Protein AF-A0A818EIC2-F1 (afdb_monomer)

Radius of gyration: 17.99 Å; Cα contacts (8 Å, |Δi|>4): 39; chains: 1; bounding box: 30×50×43 Å

Sequence (92 aa):
DEFKSERPLRDVVYYRPISILNEKESYYIGSINEQESLTTWSRDKCIPLVREITFSNAEELTDEGLPFLILFHKADDHESVVLFEREVAKQL

Mean predicted aligned error: 8.18 Å

Nearest PDB structures (foldseek):
  5xwm-assembly2_D  TM=6.943E-01  e=2.501E-04  Homo sapiens

Solvent-accessible surface area (backbone atoms only — not comparable to full-atom values): 6361 Å² total; per-residue (Å²): 135,83,84,73,74,74,75,65,99,57,92,74,54,73,49,75,61,64,85,88,69,78,60,73,71,46,65,62,86,71,60,83,87,39,61,65,65,49,48,52,55,51,44,67,74,70,55,62,96,71,75,89,83,44,90,88,48,43,63,66,56,54,70,69,71,64,90,83,88,82,86,89,74,58,97,84,50,59,66,63,52,57,50,49,49,54,56,56,63,73,77,112

pLDDT: mean 85.84, std 13.69, range [37.53, 97.19]

Secondary structure (DSSP, 8-state):
-----PPPSS---EE---GGG-PPPEE--S-TT-HHHHHHHHHHHHS-SS----TTTHHHHHHT-PPP------TT-HHHHHHHHHHHHTT-

Structure (mmCIF, N/CA/C/O backbone):
data_AF-A0A818EIC2-F1
#
_entry.id   AF-A0A818EIC2-F1
#
loop_
_atom_site.group_PDB
_atom_site.id
_atom_site.type_symbol
_atom_site.label_atom_id
_atom_site.label_alt_id
_atom_site.label_comp_id
_atom_site.label_asym_id
_atom_site.label_entity_id
_atom_site.label_seq_id
_atom_site.pdbx_PDB_ins_code
_atom_site.Cartn_x
_atom_site.Cartn_y
_atom_site.Cartn_z
_atom_site.occupancy
_atom_site.B_iso_or_equiv
_atom_site.auth_seq_id
_atom_site.auth_comp_id
_atom_site.auth_asym_id
_atom_site.auth_atom_id
_atom_site.pdbx_PDB_model_num
ATOM 1 N N . ASP A 1 1 ? -1.632 -38.123 -23.548 1.00 37.53 1 ASP A N 1
ATOM 2 C CA . ASP A 1 1 ? -1.890 -36.784 -24.100 1.00 37.53 1 ASP A CA 1
ATOM 3 C C . ASP A 1 1 ? -1.085 -35.732 -23.364 1.00 37.53 1 ASP A C 1
ATOM 5 O O . ASP A 1 1 ? -1.423 -35.332 -22.258 1.00 37.53 1 ASP A O 1
ATOM 9 N N . GLU A 1 2 ? 0.058 -35.380 -23.955 1.00 42.41 2 GLU A N 1
ATOM 10 C CA . GLU A 1 2 ? 0.944 -34.311 -23.495 1.00 42.41 2 GLU A CA 1
ATOM 11 C C . GLU A 1 2 ? 0.275 -32.952 -23.755 1.00 42.41 2 GLU A C 1
ATOM 13 O O . GLU A 1 2 ? 0.204 -32.506 -24.898 1.00 42.41 2 GLU A O 1
ATOM 18 N N . PHE A 1 3 ? -0.141 -32.245 -22.703 1.00 47.56 3 PHE A N 1
ATOM 19 C CA . PHE A 1 3 ? -0.265 -30.787 -22.762 1.00 47.56 3 PHE A CA 1
ATOM 20 C C . PHE A 1 3 ? 1.148 -30.194 -22.850 1.00 47.56 3 PHE A C 1
ATOM 22 O O . PHE A 1 3 ? 1.722 -29.726 -21.865 1.00 47.56 3 PHE A O 1
ATOM 29 N N . LYS A 1 4 ? 1.750 -30.234 -24.042 1.00 48.41 4 LYS A N 1
ATOM 30 C CA . LYS A 1 4 ? 2.870 -29.349 -24.358 1.00 48.41 4 LYS A CA 1
ATOM 31 C C . LYS A 1 4 ? 2.296 -27.947 -24.471 1.00 48.41 4 LYS A C 1
ATOM 33 O O . LYS A 1 4 ? 1.811 -27.544 -25.518 1.00 48.41 4 LYS A O 1
ATOM 38 N N . SER A 1 5 ? 2.330 -27.235 -23.347 1.00 55.84 5 SER A N 1
ATOM 39 C CA . SER A 1 5 ? 2.279 -25.779 -23.307 1.00 55.84 5 SER A CA 1
ATOM 40 C C . SER A 1 5 ? 3.348 -25.268 -24.269 1.00 55.84 5 SER A C 1
ATOM 42 O O . SER A 1 5 ? 4.532 -25.259 -23.924 1.00 55.84 5 SER A O 1
ATOM 44 N N . GLU A 1 6 ? 2.951 -24.910 -25.489 1.00 53.59 6 GLU A N 1
ATOM 45 C CA . GLU A 1 6 ? 3.814 -24.213 -26.433 1.00 53.59 6 GLU A CA 1
ATOM 46 C C . GLU A 1 6 ? 4.399 -23.010 -25.695 1.00 53.59 6 GLU A C 1
ATOM 48 O O . GLU A 1 6 ? 3.665 -22.157 -25.191 1.00 53.59 6 GLU A O 1
ATOM 53 N N . ARG A 1 7 ? 5.727 -22.981 -25.525 1.00 53.72 7 ARG A N 1
ATOM 54 C CA . ARG A 1 7 ? 6.371 -21.797 -24.964 1.00 53.72 7 ARG A CA 1
ATOM 55 C C . ARG A 1 7 ? 6.036 -20.647 -25.911 1.00 53.72 7 ARG A C 1
ATOM 57 O O . ARG A 1 7 ? 6.308 -20.792 -27.106 1.00 53.72 7 ARG A O 1
ATOM 64 N N . PRO A 1 8 ? 5.447 -19.543 -25.430 1.00 57.22 8 PRO A N 1
ATOM 65 C CA . PRO A 1 8 ? 5.241 -18.390 -26.287 1.00 57.22 8 PRO A CA 1
ATOM 66 C C . PRO A 1 8 ? 6.584 -17.994 -26.917 1.00 57.22 8 PRO A C 1
ATOM 68 O O . PRO A 1 8 ? 7.627 -18.074 -26.274 1.00 57.22 8 PRO A O 1
ATOM 71 N N . LEU A 1 9 ? 6.559 -17.581 -28.189 1.00 62.12 9 LEU A N 1
ATOM 72 C CA . LEU A 1 9 ? 7.736 -17.186 -28.989 1.00 62.12 9 LEU A CA 1
ATOM 73 C C . LEU A 1 9 ? 8.582 -16.058 -28.361 1.00 62.12 9 LEU A C 1
ATOM 75 O O . LEU A 1 9 ? 9.633 -15.704 -28.893 1.00 62.12 9 LEU A O 1
ATOM 79 N N . ARG A 1 10 ? 8.106 -15.465 -27.265 1.00 71.31 10 ARG A N 1
ATOM 80 C CA . ARG A 1 10 ? 8.757 -14.422 -26.480 1.00 71.31 10 ARG A CA 1
ATOM 81 C C . ARG A 1 10 ? 8.619 -14.763 -25.003 1.00 71.31 10 ARG A C 1
ATOM 83 O O . ARG A 1 10 ? 7.570 -15.250 -24.583 1.00 71.31 10 ARG A O 1
ATOM 90 N N . ASP A 1 11 ? 9.655 -14.458 -24.234 1.00 84.75 11 ASP A N 1
ATOM 91 C CA . ASP A 1 11 ? 9.583 -14.482 -22.779 1.00 84.75 11 ASP A CA 1
ATOM 92 C C . ASP A 1 11 ? 8.587 -13.411 -22.306 1.00 84.75 11 ASP A C 1
ATOM 94 O O . ASP A 1 11 ? 8.621 -12.268 -22.767 1.00 84.75 11 ASP A O 1
ATOM 98 N N . VAL A 1 12 ? 7.671 -13.795 -21.415 1.00 87.25 12 VAL A N 1
ATOM 99 C CA . VAL A 1 12 ? 6.598 -12.931 -20.900 1.00 87.25 12 VAL A CA 1
ATOM 100 C C . VAL A 1 12 ? 6.580 -13.009 -19.380 1.00 87.25 12 VAL A C 1
ATOM 102 O O . VAL A 1 12 ? 6.638 -14.097 -18.806 1.00 87.25 12 VAL A O 1
ATOM 105 N N . VAL A 1 13 ? 6.458 -11.850 -18.732 1.00 92.00 13 VAL A N 1
ATOM 106 C CA . VAL A 1 13 ? 6.300 -11.734 -17.279 1.00 92.00 13 VAL A CA 1
ATOM 107 C C . VAL A 1 13 ? 4.823 -11.532 -16.958 1.00 92.00 13 VAL A C 1
ATOM 109 O O . VAL A 1 13 ? 4.183 -10.637 -17.509 1.00 92.00 13 VAL A O 1
ATOM 112 N N . TYR A 1 14 ? 4.291 -12.359 -16.059 1.00 92.00 14 TYR A N 1
ATOM 113 C CA . TYR A 1 14 ? 2.910 -12.280 -15.586 1.00 92.00 14 TYR A CA 1
ATOM 114 C C . TYR A 1 14 ? 2.873 -11.738 -14.161 1.00 92.00 14 TYR A C 1
ATOM 116 O O . TYR A 1 14 ? 3.634 -12.184 -13.304 1.00 92.00 14 TYR A O 1
ATOM 124 N N . TYR A 1 15 ? 1.941 -10.829 -13.907 1.00 91.62 15 TYR A N 1
ATOM 125 C CA . TYR A 1 15 ? 1.555 -10.407 -12.573 1.00 91.62 15 TYR A CA 1
ATOM 126 C C . TYR A 1 15 ? 0.273 -11.136 -12.171 1.00 91.62 15 TYR A C 1
ATOM 128 O O . TYR A 1 15 ? -0.759 -11.021 -12.840 1.00 91.62 15 TYR A O 1
ATOM 136 N N . ARG A 1 16 ? 0.358 -11.889 -11.072 1.00 89.94 16 ARG A N 1
ATOM 137 C CA . ARG A 1 16 ? -0.784 -12.548 -10.439 1.00 89.94 16 ARG A CA 1
ATOM 138 C C . ARG A 1 16 ? -1.023 -11.906 -9.075 1.00 89.94 16 ARG A C 1
ATOM 140 O O . ARG A 1 16 ? -0.226 -12.156 -8.169 1.00 89.94 16 ARG A O 1
ATOM 147 N N . PRO A 1 17 ? -2.068 -11.080 -8.932 1.00 83.56 17 PRO A N 1
ATOM 148 C CA . PRO A 1 17 ? -2.382 -10.469 -7.653 1.00 83.56 17 PRO A CA 1
ATOM 149 C C . PRO A 1 17 ? -2.815 -11.532 -6.645 1.00 83.56 17 PRO A C 1
ATOM 151 O O . PRO A 1 17 ? -3.315 -12.603 -7.000 1.00 83.56 17 PRO A O 1
ATOM 154 N N . ILE A 1 18 ? -2.649 -11.218 -5.363 1.00 78.69 18 ILE A N 1
ATOM 155 C CA . ILE A 1 18 ? -3.223 -12.026 -4.289 1.00 78.69 18 ILE A CA 1
ATOM 156 C C . ILE A 1 18 ? -4.748 -11.932 -4.422 1.00 78.69 18 ILE A C 1
ATOM 158 O O . ILE A 1 18 ? -5.284 -10.833 -4.557 1.00 78.69 18 ILE A O 1
ATOM 162 N N . SER A 1 19 ? -5.454 -13.066 -4.367 1.00 63.50 19 SER A N 1
ATOM 163 C CA . SER A 1 19 ? -6.892 -13.168 -4.678 1.00 63.50 19 SER A CA 1
ATOM 164 C C . SER A 1 19 ? -7.804 -12.208 -3.900 1.00 63.50 19 SER A C 1
ATOM 166 O O . SER A 1 19 ? -8.932 -11.970 -4.314 1.00 63.50 19 SER A O 1
ATOM 168 N N . ILE A 1 20 ? -7.330 -11.659 -2.779 1.00 60.47 20 ILE A N 1
ATOM 169 C CA . ILE A 1 20 ? -8.050 -10.690 -1.944 1.00 60.47 20 ILE A CA 1
ATOM 170 C C . ILE A 1 20 ? -8.124 -9.277 -2.548 1.00 60.47 20 ILE A C 1
ATOM 172 O O . ILE A 1 20 ? -9.003 -8.516 -2.162 1.00 60.47 20 ILE A O 1
ATOM 176 N N . LEU A 1 21 ? -7.242 -8.919 -3.488 1.00 62.00 21 LEU A N 1
ATOM 177 C CA . LEU A 1 21 ? -7.135 -7.552 -4.019 1.00 62.00 21 LEU A CA 1
ATOM 178 C C . LEU A 1 21 ? -8.107 -7.254 -5.175 1.00 62.00 21 LEU A C 1
ATOM 180 O O . LEU A 1 21 ? -8.137 -6.131 -5.664 1.00 62.00 21 LEU A O 1
ATOM 184 N N . ASN A 1 22 ? -8.892 -8.237 -5.641 1.00 67.38 22 ASN A N 1
ATOM 185 C CA . ASN A 1 22 ? -9.796 -8.124 -6.804 1.00 67.38 22 ASN A CA 1
ATOM 186 C C . ASN A 1 22 ? -9.155 -7.544 -8.089 1.00 67.38 22 ASN A C 1
ATOM 188 O O . ASN A 1 22 ? -9.862 -7.211 -9.045 1.00 67.38 22 ASN A O 1
ATOM 192 N N . GLU A 1 23 ? -7.826 -7.450 -8.156 1.00 78.50 23 GLU A N 1
ATOM 193 C CA . GLU A 1 23 ? -7.110 -7.046 -9.357 1.00 78.50 23 GLU A CA 1
ATOM 194 C C . GLU A 1 23 ? -7.090 -8.211 -10.358 1.00 78.50 23 GLU A C 1
ATOM 196 O O . GLU A 1 23 ? -7.080 -9.390 -9.993 1.00 78.50 23 GLU A O 1
ATOM 201 N N . LYS A 1 24 ? -7.123 -7.891 -11.652 1.00 82.69 24 LYS A N 1
ATOM 202 C CA . LYS A 1 24 ? -7.038 -8.902 -12.709 1.00 82.69 24 LYS A CA 1
ATOM 203 C C . LYS A 1 24 ? -5.585 -9.282 -12.958 1.00 82.69 24 LYS A C 1
ATOM 205 O O . LYS A 1 24 ? -4.702 -8.426 -12.938 1.00 82.69 24 LYS A O 1
ATOM 210 N N . GLU A 1 25 ? -5.360 -10.555 -13.280 1.00 88.19 25 GLU A N 1
ATOM 211 C CA . GLU A 1 25 ? -4.079 -10.982 -13.839 1.00 88.19 25 GLU A CA 1
ATOM 212 C C . GLU A 1 25 ? -3.716 -10.097 -15.036 1.00 88.19 25 GLU A C 1
ATOM 214 O O . GLU A 1 25 ? -4.556 -9.762 -15.878 1.00 88.19 25 GLU A O 1
ATOM 219 N N . SER A 1 26 ? -2.451 -9.702 -15.101 1.00 89.81 26 SER A N 1
ATOM 220 C CA . SER A 1 26 ? -1.924 -8.890 -16.193 1.00 89.81 26 SER A CA 1
ATOM 221 C C . SER A 1 26 ? -0.539 -9.382 -16.585 1.00 89.81 26 SER A C 1
ATOM 223 O O . SER A 1 26 ? 0.078 -10.182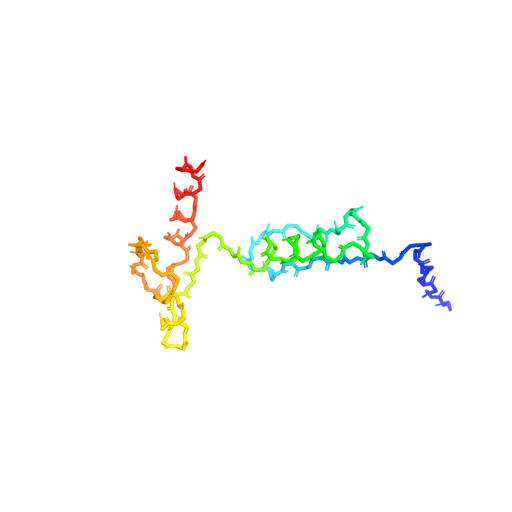 -15.883 1.00 89.81 26 SER A O 1
ATOM 225 N N . TYR A 1 27 ? -0.051 -8.944 -17.739 1.00 91.88 27 TYR A N 1
ATOM 226 C CA . TYR A 1 27 ? 1.276 -9.300 -18.221 1.00 91.88 27 TYR A CA 1
ATOM 227 C C . TYR A 1 27 ? 2.007 -8.061 -18.719 1.00 91.88 27 TYR A C 1
ATOM 229 O O . TYR A 1 27 ? 1.392 -7.087 -19.161 1.00 91.88 27 TYR A O 1
ATOM 237 N N . TYR A 1 28 ? 3.330 -8.101 -18.629 1.00 93.12 28 TYR A N 1
ATOM 238 C CA . TYR A 1 28 ? 4.184 -7.029 -19.108 1.00 93.12 28 TYR A CA 1
ATOM 239 C C . TYR A 1 28 ? 4.225 -7.031 -20.642 1.00 93.12 28 TYR A C 1
ATOM 241 O O . TYR A 1 28 ? 4.514 -8.051 -21.266 1.00 93.12 28 TYR A O 1
ATOM 249 N N . ILE A 1 29 ? 3.907 -5.883 -21.247 1.00 90.81 29 ILE A N 1
ATOM 250 C CA . ILE A 1 29 ? 3.823 -5.711 -22.711 1.00 90.81 29 ILE A CA 1
ATOM 251 C C . ILE A 1 29 ? 5.167 -5.229 -23.298 1.00 90.81 29 ILE A C 1
ATOM 253 O O . ILE A 1 29 ? 5.401 -5.361 -24.500 1.00 90.81 29 ILE A O 1
ATOM 257 N N . GLY A 1 30 ? 6.055 -4.677 -22.464 1.00 88.62 30 GLY A N 1
ATOM 258 C CA . GLY A 1 30 ? 7.343 -4.131 -22.890 1.00 88.62 30 GLY A CA 1
ATOM 259 C C . GLY A 1 30 ? 8.430 -5.185 -23.133 1.00 88.62 30 GLY A C 1
ATOM 260 O O . GLY A 1 30 ? 8.222 -6.392 -23.004 1.00 88.62 30 GLY A O 1
ATOM 261 N N . SER A 1 31 ? 9.626 -4.713 -23.489 1.00 89.94 31 SER A N 1
ATOM 262 C CA . SER A 1 31 ? 10.802 -5.572 -23.667 1.00 89.94 31 SER A CA 1
ATOM 263 C C . SER A 1 31 ? 11.360 -6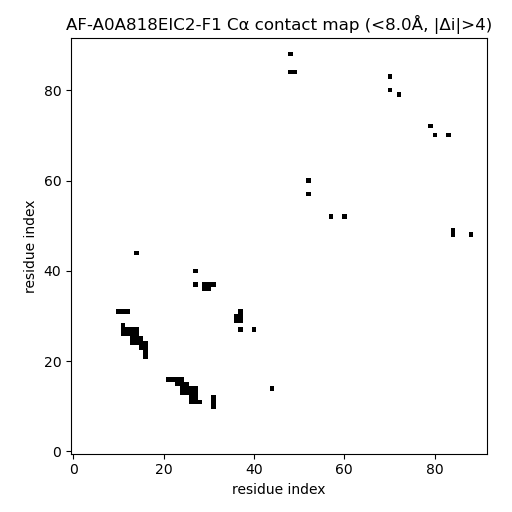.007 -22.313 1.00 89.94 31 SER A C 1
ATOM 265 O O . SER A 1 31 ? 11.695 -5.163 -21.486 1.00 89.94 31 SER A O 1
ATOM 267 N N . ILE A 1 32 ? 11.520 -7.314 -22.088 1.00 88.62 32 ILE A N 1
ATOM 268 C CA . ILE A 1 32 ? 12.133 -7.839 -20.853 1.00 88.62 32 ILE A CA 1
ATOM 269 C C . ILE A 1 32 ? 13.631 -7.518 -20.732 1.00 88.62 32 ILE A C 1
ATOM 271 O O . ILE A 1 32 ? 14.194 -7.593 -19.646 1.00 88.62 32 ILE A O 1
ATOM 275 N N . ASN A 1 33 ? 14.272 -7.146 -21.843 1.00 90.94 33 ASN A N 1
ATOM 276 C CA . ASN A 1 33 ? 15.679 -6.748 -21.868 1.00 90.94 33 ASN A CA 1
ATOM 277 C C . ASN A 1 33 ? 15.867 -5.272 -21.477 1.00 90.94 33 ASN A C 1
ATOM 279 O O . ASN A 1 33 ? 16.995 -4.818 -21.307 1.00 90.94 33 ASN A O 1
ATOM 283 N N . GLU A 1 34 ? 14.774 -4.516 -21.356 1.00 93.25 34 GLU A N 1
ATOM 284 C CA . GLU A 1 34 ? 14.783 -3.127 -20.911 1.00 93.25 34 GLU A CA 1
ATOM 285 C C . GLU A 1 34 ? 14.543 -3.078 -19.400 1.00 93.25 34 GLU A C 1
ATOM 287 O O . GLU A 1 34 ? 13.410 -3.085 -18.913 1.00 93.25 34 GLU A O 1
ATOM 292 N N . GLN A 1 35 ? 15.645 -3.082 -18.648 1.00 93.44 35 GLN A N 1
ATOM 293 C CA . GLN A 1 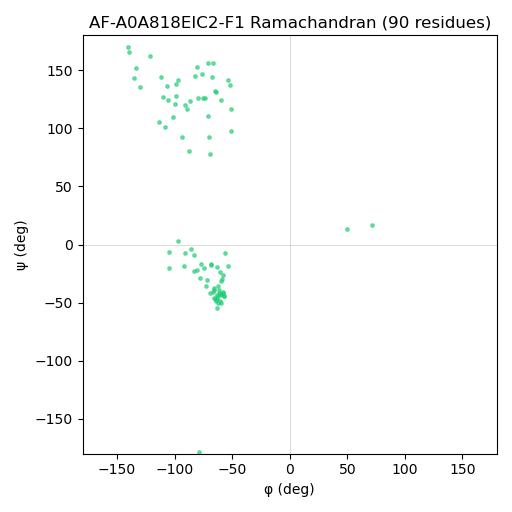35 ? 15.627 -3.215 -17.191 1.00 93.44 35 GLN A CA 1
ATOM 294 C C . GLN A 1 35 ? 14.807 -2.118 -16.500 1.00 93.44 35 GLN A C 1
ATOM 296 O O . GLN A 1 35 ? 14.098 -2.409 -15.538 1.00 93.44 35 GLN A O 1
ATOM 301 N N . GLU A 1 36 ? 14.904 -0.873 -16.966 1.00 95.31 36 GLU A N 1
ATOM 302 C CA . GLU A 1 36 ? 14.208 0.264 -16.360 1.00 95.31 36 GLU A CA 1
ATOM 303 C C . GLU A 1 36 ? 12.690 0.091 -16.448 1.00 95.31 36 GLU A C 1
ATOM 305 O O . GLU A 1 36 ? 12.011 0.055 -15.424 1.00 95.31 36 GLU A O 1
ATOM 310 N N . SER A 1 37 ? 12.164 -0.123 -17.654 1.00 93.81 37 SER A N 1
ATOM 311 C CA . SER A 1 37 ? 10.730 -0.304 -17.887 1.00 93.81 37 SER A CA 1
ATOM 312 C C . SER A 1 37 ? 10.166 -1.524 -17.158 1.00 93.81 37 SER A C 1
ATOM 314 O O . SER A 1 37 ? 9.079 -1.446 -16.583 1.00 93.81 37 SER A O 1
ATOM 316 N N . LEU A 1 38 ? 10.918 -2.629 -17.111 1.00 93.62 38 LEU A N 1
ATOM 317 C CA . LEU A 1 38 ? 10.510 -3.816 -16.360 1.00 93.62 38 LEU A CA 1
ATOM 318 C C . LEU A 1 38 ? 10.493 -3.553 -14.846 1.00 93.62 38 LEU A C 1
ATOM 320 O O . LEU A 1 38 ? 9.574 -3.997 -14.155 1.00 93.62 38 LEU A O 1
ATOM 324 N N . THR A 1 39 ? 11.482 -2.823 -14.328 1.00 93.94 39 THR A N 1
ATOM 325 C CA . THR A 1 39 ? 11.567 -2.478 -12.900 1.00 93.94 39 THR A CA 1
ATOM 326 C C . THR A 1 39 ? 10.426 -1.557 -12.492 1.00 93.94 39 THR A C 1
ATOM 328 O O . THR A 1 39 ? 9.781 -1.817 -11.478 1.00 93.94 39 THR A O 1
ATOM 331 N N . THR A 1 40 ? 10.141 -0.524 -13.285 1.00 94.00 40 THR A N 1
ATOM 332 C CA . THR A 1 40 ? 9.029 0.405 -13.045 1.00 94.00 40 THR A CA 1
ATOM 333 C C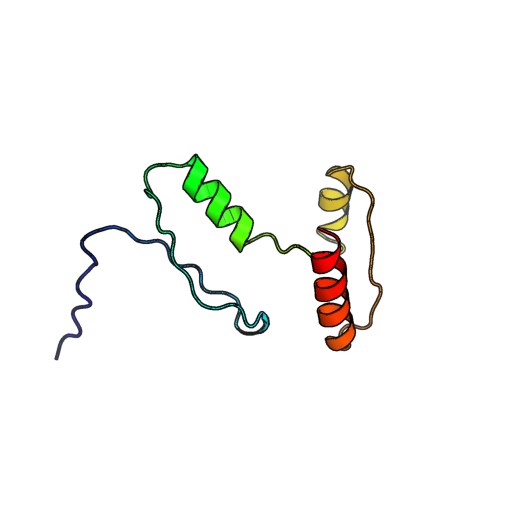 . THR A 1 40 ? 7.698 -0.334 -13.043 1.00 94.00 40 THR A C 1
ATOM 335 O O . THR A 1 40 ? 6.978 -0.272 -12.053 1.00 94.00 40 THR A O 1
ATOM 338 N N . TRP A 1 41 ? 7.425 -1.146 -14.070 1.00 93.25 41 TRP A N 1
ATOM 339 C CA . TRP A 1 41 ? 6.198 -1.945 -14.116 1.00 93.25 41 TRP A CA 1
ATOM 340 C C . TRP A 1 41 ? 6.074 -2.887 -12.912 1.00 93.25 41 TRP A C 1
ATOM 342 O O . TRP A 1 41 ? 5.006 -3.007 -12.318 1.00 93.25 41 TRP A O 1
ATOM 352 N N . SER A 1 42 ? 7.173 -3.530 -12.511 1.00 92.38 42 SER A N 1
ATOM 353 C CA . SER A 1 42 ? 7.176 -4.421 -11.346 1.00 92.38 42 SER A CA 1
ATOM 354 C C . SER A 1 42 ? 6.914 -3.662 -10.043 1.00 92.38 42 SER A C 1
ATOM 356 O O . SER A 1 42 ? 6.194 -4.161 -9.183 1.00 92.38 42 SER A O 1
ATOM 358 N N . ARG A 1 43 ? 7.469 -2.453 -9.887 1.00 91.38 43 ARG A N 1
ATOM 359 C CA . ARG A 1 43 ? 7.221 -1.592 -8.721 1.00 91.38 43 ARG A CA 1
ATOM 360 C C . ARG A 1 43 ? 5.764 -1.155 -8.651 1.00 91.38 43 ARG A C 1
ATOM 362 O O . ARG A 1 43 ? 5.160 -1.333 -7.599 1.00 91.38 43 ARG A O 1
ATOM 369 N N . ASP A 1 44 ? 5.194 -0.695 -9.761 1.00 88.75 44 ASP A N 1
ATOM 370 C CA . ASP A 1 44 ? 3.792 -0.259 -9.835 1.00 88.75 44 ASP A CA 1
ATOM 371 C C . ASP A 1 44 ? 2.818 -1.384 -9.460 1.00 88.75 44 ASP A C 1
ATOM 373 O O . ASP A 1 44 ? 1.751 -1.139 -8.903 1.00 88.75 44 ASP A O 1
ATOM 377 N N . LYS A 1 45 ? 3.186 -2.638 -9.750 1.00 89.19 45 LYS A N 1
ATOM 378 C CA . LYS A 1 45 ? 2.391 -3.823 -9.403 1.00 89.19 45 LYS A CA 1
ATOM 379 C C . LYS A 1 45 ? 2.576 -4.327 -7.972 1.00 89.19 45 LYS A C 1
ATOM 381 O O . LYS A 1 45 ? 1.703 -5.030 -7.463 1.00 89.19 45 LYS A O 1
ATOM 386 N N . CYS A 1 46 ? 3.694 -4.008 -7.330 1.00 87.75 46 CYS A N 1
ATOM 387 C CA . CYS A 1 46 ? 4.034 -4.527 -6.003 1.00 87.75 46 CYS A CA 1
ATOM 388 C C . CYS A 1 46 ? 3.851 -3.504 -4.876 1.00 87.75 46 CYS A C 1
ATOM 390 O O . CYS A 1 46 ? 3.766 -3.907 -3.717 1.00 87.75 46 CYS A O 1
ATOM 392 N N . ILE A 1 47 ? 3.813 -2.207 -5.186 1.00 85.94 47 ILE A N 1
ATOM 393 C CA . ILE A 1 47 ? 3.691 -1.133 -4.199 1.00 85.94 47 ILE A CA 1
ATOM 394 C C . ILE A 1 47 ? 2.280 -0.542 -4.310 1.00 85.94 47 ILE A C 1
ATOM 396 O O . ILE A 1 47 ? 2.022 0.235 -5.229 1.00 85.94 47 ILE A O 1
ATOM 400 N N . PRO A 1 48 ? 1.351 -0.902 -3.407 1.00 85.12 48 PRO A N 1
ATOM 401 C CA . PRO A 1 48 ? 0.000 -0.362 -3.447 1.00 85.12 48 PRO A CA 1
ATOM 402 C C . PRO A 1 48 ? -0.014 1.115 -3.039 1.00 85.12 48 PRO A C 1
ATOM 404 O O . PRO A 1 48 ? 0.852 1.588 -2.299 1.00 85.12 48 PRO A O 1
ATOM 407 N N . LEU A 1 49 ? -1.045 1.831 -3.492 1.00 84.75 49 LEU A N 1
ATOM 408 C CA . LEU A 1 49 ? -1.270 3.236 -3.146 1.00 84.75 49 LEU A CA 1
ATOM 409 C C . LEU A 1 49 ? -1.445 3.426 -1.632 1.00 84.75 49 LEU A C 1
ATOM 411 O O . LEU A 1 49 ? -0.883 4.348 -1.042 1.00 84.75 49 LEU A O 1
ATOM 415 N N . VAL A 1 50 ? -2.214 2.535 -1.007 1.00 90.50 50 VAL A N 1
ATOM 416 C CA . VAL A 1 50 ? -2.379 2.462 0.444 1.00 90.50 50 VAL A CA 1
ATOM 417 C C . VAL A 1 50 ? -1.593 1.262 0.958 1.00 90.50 50 VAL A C 1
ATOM 419 O O . VAL A 1 50 ? -1.791 0.137 0.506 1.00 90.50 50 VAL A O 1
ATOM 422 N N . ARG A 1 51 ? -0.685 1.511 1.904 1.00 91.50 51 ARG A N 1
AT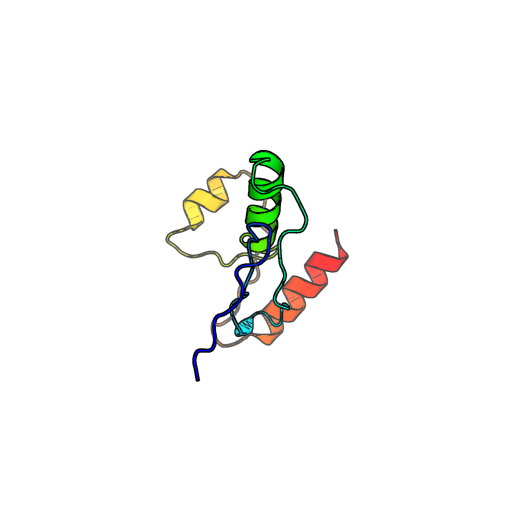OM 423 C CA . ARG A 1 51 ? 0.209 0.506 2.495 1.00 91.50 51 ARG A CA 1
ATOM 424 C C . ARG A 1 51 ? -0.156 0.267 3.959 1.00 91.50 51 ARG A C 1
ATOM 426 O O . ARG A 1 51 ? -0.503 1.207 4.670 1.00 91.50 51 ARG A O 1
ATOM 433 N N . GLU A 1 52 ? -0.038 -0.978 4.415 1.00 92.56 52 GLU A N 1
ATOM 434 C CA . GLU A 1 52 ? -0.172 -1.317 5.834 1.00 92.56 52 GLU A CA 1
ATOM 435 C C . GLU A 1 52 ? 1.127 -0.986 6.584 1.00 92.56 52 GLU A C 1
ATOM 437 O O . GLU A 1 52 ? 2.214 -1.452 6.223 1.00 92.56 52 GLU A O 1
ATOM 442 N N . ILE A 1 53 ? 1.010 -0.194 7.651 1.00 94.00 53 ILE A N 1
ATOM 443 C CA . ILE A 1 53 ? 2.121 0.084 8.563 1.00 94.00 53 ILE A CA 1
ATOM 444 C C . ILE A 1 53 ? 2.160 -1.011 9.627 1.00 94.00 53 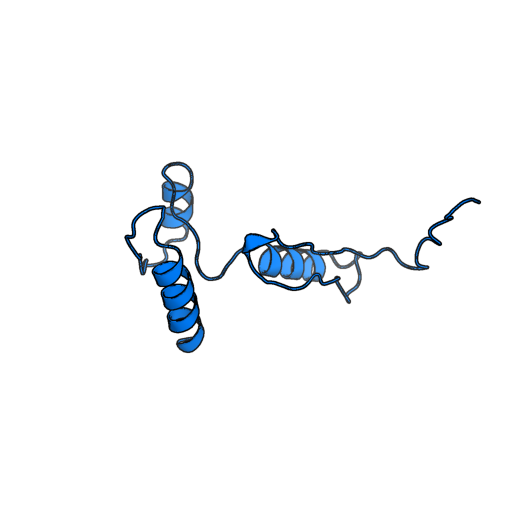ILE A C 1
ATOM 446 O O . ILE A 1 53 ? 1.203 -1.221 10.369 1.00 94.00 53 ILE A O 1
ATOM 450 N N . THR A 1 54 ? 3.303 -1.675 9.731 1.00 94.38 54 THR A N 1
ATOM 451 C CA . THR A 1 54 ? 3.607 -2.708 10.722 1.00 94.38 54 THR A CA 1
ATOM 452 C C . THR A 1 54 ? 4.830 -2.289 11.533 1.00 94.38 54 THR A C 1
ATOM 454 O O . THR A 1 54 ? 5.616 -1.445 11.109 1.00 94.38 54 THR A O 1
ATOM 457 N N . PHE A 1 55 ? 5.055 -2.905 12.695 1.00 94.69 55 PHE A N 1
ATOM 458 C CA . PHE A 1 55 ? 6.241 -2.593 13.505 1.00 94.69 55 PHE A CA 1
ATOM 459 C C . PHE A 1 55 ? 7.564 -2.836 12.767 1.00 94.69 55 PHE A C 1
ATOM 461 O O . PHE A 1 55 ? 8.542 -2.156 13.050 1.00 94.69 55 PHE A O 1
ATOM 468 N N . SER A 1 56 ? 7.600 -3.785 11.828 1.00 94.62 56 SER A N 1
ATOM 469 C CA . SER A 1 56 ? 8.807 -4.105 11.062 1.00 94.62 56 SER A CA 1
ATOM 470 C C . SER A 1 56 ? 9.117 -3.114 9.943 1.00 94.62 56 SER A C 1
ATOM 472 O O . SER A 1 56 ? 10.284 -2.974 9.606 1.00 94.62 56 SER A O 1
ATOM 474 N N . ASN A 1 57 ? 8.107 -2.460 9.356 1.00 91.62 57 ASN A N 1
ATOM 475 C CA . ASN A 1 57 ? 8.303 -1.542 8.223 1.00 91.62 57 ASN A CA 1
ATOM 476 C C . ASN A 1 57 ? 8.190 -0.057 8.610 1.00 91.62 57 ASN A C 1
ATOM 478 O O . ASN A 1 57 ? 8.440 0.805 7.775 1.00 91.62 57 ASN A O 1
ATOM 482 N N . ALA A 1 58 ? 7.811 0.253 9.855 1.00 91.81 58 ALA A N 1
ATOM 483 C CA . ALA A 1 58 ? 7.552 1.624 10.285 1.00 91.81 58 ALA A CA 1
ATOM 484 C C . ALA A 1 58 ? 8.772 2.545 10.127 1.00 91.81 58 ALA A C 1
ATOM 486 O O . ALA A 1 58 ? 8.608 3.661 9.648 1.00 91.81 58 ALA A O 1
ATOM 487 N N . GLU A 1 59 ? 9.971 2.076 10.492 1.00 93.94 59 GLU A N 1
ATOM 488 C CA . GLU A 1 59 ? 11.218 2.845 10.347 1.00 93.94 59 GLU A CA 1
ATOM 489 C C . GLU A 1 59 ? 11.501 3.159 8.871 1.00 93.94 59 GLU A C 1
ATOM 491 O O . GLU A 1 59 ? 11.644 4.324 8.508 1.00 93.94 59 GLU A O 1
ATOM 496 N N . GLU A 1 60 ? 11.443 2.138 8.008 1.00 92.00 60 GLU A N 1
ATOM 497 C CA . GLU A 1 60 ? 11.635 2.280 6.559 1.00 92.00 60 GLU A CA 1
ATOM 498 C C . GLU A 1 60 ? 10.642 3.277 5.944 1.00 92.00 60 GLU A C 1
ATOM 500 O O . GLU A 1 60 ? 11.038 4.148 5.173 1.00 92.00 60 GLU A O 1
ATOM 505 N N . LEU A 1 61 ? 9.361 3.202 6.320 1.00 91.25 61 LEU A N 1
ATOM 506 C CA . LEU A 1 61 ? 8.347 4.135 5.827 1.00 91.25 61 LEU A CA 1
ATOM 507 C C . LEU A 1 61 ? 8.604 5.567 6.308 1.00 91.25 61 LEU A C 1
ATOM 509 O O . LEU A 1 61 ? 8.352 6.513 5.563 1.00 91.25 61 LEU A O 1
ATOM 513 N N . THR A 1 62 ? 9.078 5.756 7.543 1.00 90.56 62 THR A N 1
ATOM 514 C CA . THR A 1 62 ? 9.398 7.100 8.052 1.00 90.56 62 THR A CA 1
ATOM 515 C C . THR A 1 62 ? 10.656 7.687 7.419 1.00 90.56 62 THR A C 1
ATOM 517 O O . THR A 1 62 ? 10.716 8.902 7.220 1.00 90.56 62 THR A O 1
ATOM 520 N N . ASP A 1 63 ? 11.612 6.843 7.030 1.00 94.56 63 ASP A N 1
ATOM 521 C CA . ASP A 1 63 ? 12.834 7.254 6.333 1.00 94.56 63 ASP A CA 1
ATOM 522 C C . ASP A 1 63 ? 12.567 7.763 4.905 1.00 94.56 63 ASP A C 1
ATOM 524 O O . ASP A 1 63 ? 13.385 8.502 4.353 1.00 94.56 63 ASP A O 1
ATOM 528 N N . GLU A 1 64 ? 11.397 7.468 4.316 1.00 90.00 64 GLU A N 1
ATOM 529 C CA . GLU A 1 64 ? 10.955 8.085 3.052 1.00 90.00 64 GLU A CA 1
ATOM 530 C C . GLU A 1 64 ? 10.749 9.609 3.180 1.00 90.00 64 GLU A C 1
ATOM 532 O O . GLU A 1 64 ? 10.736 10.321 2.173 1.00 90.00 64 GLU A O 1
ATOM 537 N N . GLY A 1 65 ? 10.584 10.134 4.403 1.00 91.44 65 GLY A N 1
ATOM 538 C CA . GLY A 1 65 ? 10.466 11.571 4.668 1.00 91.44 65 GLY A CA 1
ATOM 539 C C . GLY A 1 65 ? 9.144 12.206 4.214 1.00 91.44 65 GLY A C 1
ATOM 540 O O . GLY A 1 65 ? 9.059 13.432 4.103 1.00 91.44 65 GLY A O 1
ATOM 541 N N . LEU A 1 66 ? 8.113 11.398 3.947 1.00 89.88 66 LEU A N 1
ATOM 542 C CA . LEU A 1 66 ? 6.787 11.856 3.526 1.00 89.88 66 LEU A CA 1
ATOM 543 C C . LEU A 1 66 ? 5.812 11.932 4.715 1.00 89.88 66 LEU A C 1
ATOM 545 O O . LEU A 1 66 ? 5.824 11.055 5.578 1.00 89.88 66 LEU A O 1
ATOM 549 N N . PRO A 1 67 ? 4.932 12.950 4.782 1.00 92.56 67 PRO A N 1
ATOM 550 C CA . PRO A 1 67 ? 3.893 13.003 5.804 1.00 92.56 67 PRO A CA 1
ATOM 551 C C . PRO A 1 67 ? 2.854 11.898 5.586 1.00 92.56 67 PRO A C 1
ATOM 553 O O . PRO A 1 67 ? 2.480 11.598 4.452 1.00 92.56 67 PRO A O 1
ATOM 556 N N . PHE A 1 68 ? 2.337 11.331 6.677 1.00 92.94 68 PHE A N 1
ATOM 557 C CA . PHE A 1 68 ? 1.346 10.260 6.604 1.00 92.94 68 PHE A CA 1
ATOM 558 C C . PHE A 1 68 ? -0.082 10.755 6.803 1.00 92.94 68 PHE A C 1
ATOM 560 O O . PHE A 1 68 ? -0.387 11.509 7.728 1.00 92.94 68 PHE A O 1
ATOM 567 N N . LEU A 1 69 ? -0.973 10.215 5.977 1.00 94.19 69 LEU A N 1
ATOM 568 C CA . LEU A 1 69 ? -2.392 10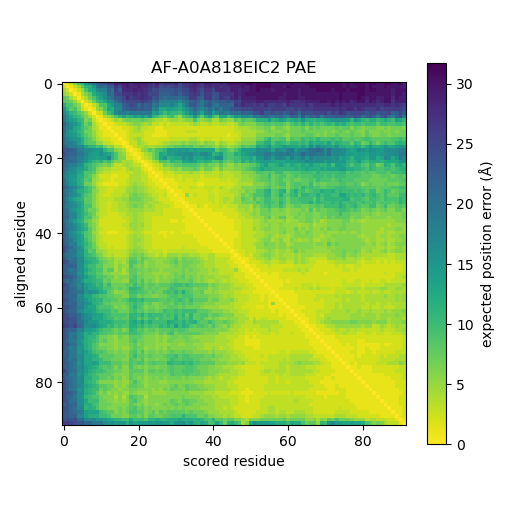.101 6.274 1.00 94.19 69 LEU A CA 1
ATOM 569 C C . LEU A 1 69 ? -2.651 8.651 6.702 1.00 94.19 69 LEU A C 1
ATOM 571 O O . LEU A 1 69 ? -2.550 7.746 5.879 1.00 94.19 69 LEU A O 1
ATOM 575 N N . ILE A 1 70 ? -2.948 8.427 7.984 1.00 95.69 70 ILE A N 1
ATOM 576 C CA . ILE A 1 70 ? -3.094 7.079 8.559 1.00 95.69 70 ILE A CA 1
ATOM 577 C C . ILE A 1 70 ? -4.559 6.808 8.903 1.00 95.69 70 ILE A C 1
ATOM 579 O O . ILE A 1 70 ? -5.171 7.568 9.657 1.00 95.69 70 ILE A O 1
ATOM 583 N N . LEU A 1 71 ? -5.094 5.689 8.411 1.00 96.75 71 LEU A N 1
ATOM 584 C CA . LEU A 1 71 ? -6.334 5.095 8.908 1.00 96.75 71 LEU A CA 1
ATOM 585 C C . LEU A 1 71 ? -6.008 4.117 10.046 1.00 96.75 71 LEU A C 1
ATOM 587 O O . LEU A 1 71 ? -5.385 3.085 9.818 1.00 96.75 71 LEU A O 1
ATOM 591 N N . PHE A 1 72 ? -6.483 4.404 11.257 1.00 97.19 72 PHE A N 1
ATOM 592 C CA . PHE A 1 72 ? -6.501 3.423 12.345 1.00 97.19 72 PHE A CA 1
ATOM 593 C C . PHE A 1 72 ? -7.836 2.676 12.329 1.00 97.19 72 PHE A C 1
ATOM 595 O O . PHE A 1 72 ? -8.888 3.292 12.494 1.00 97.19 72 PHE A O 1
ATOM 602 N N . HIS A 1 73 ? -7.799 1.357 12.160 1.00 95.88 73 HIS A N 1
ATOM 603 C CA . HIS A 1 73 ? -8.985 0.502 12.134 1.00 95.88 73 HIS A CA 1
ATOM 604 C C . HIS A 1 73 ? -8.718 -0.822 12.865 1.00 95.88 73 HIS A C 1
ATOM 606 O O . HIS A 1 73 ? -7.587 -1.125 13.251 1.00 95.88 73 HIS A O 1
ATOM 612 N N . LYS A 1 74 ? -9.773 -1.605 13.103 1.00 97.19 74 LYS A N 1
ATOM 613 C CA . LYS A 1 74 ? -9.633 -2.967 13.635 1.00 97.19 74 LYS A CA 1
ATOM 614 C C . LYS A 1 74 ? -9.264 -3.936 12.514 1.00 97.19 74 LYS A C 1
ATOM 616 O O . LYS A 1 74 ? -9.664 -3.731 11.375 1.00 97.19 74 LYS A O 1
ATOM 621 N N . ALA A 1 75 ? -8.573 -5.023 12.852 1.00 92.94 75 ALA A N 1
ATOM 622 C CA . ALA A 1 75 ? -8.111 -6.014 11.876 1.00 92.94 75 ALA A CA 1
ATOM 623 C C . ALA A 1 75 ? -9.238 -6.661 11.040 1.00 92.94 75 ALA A C 1
ATOM 625 O O . ALA A 1 75 ? -8.982 -7.105 9.927 1.00 92.94 75 ALA A O 1
ATOM 626 N N . ASP A 1 76 ? -10.464 -6.711 11.566 1.00 93.69 76 ASP A N 1
ATOM 627 C CA . ASP A 1 76 ? -11.654 -7.258 10.904 1.00 93.69 76 ASP A CA 1
ATOM 628 C C . ASP A 1 76 ? -12.455 -6.220 10.093 1.00 93.69 76 ASP A C 1
ATOM 630 O O . ASP A 1 76 ? -13.376 -6.584 9.362 1.00 93.69 76 ASP A O 1
ATOM 634 N N . ASP A 1 77 ? -12.109 -4.933 10.182 1.00 94.56 77 ASP A N 1
ATOM 635 C CA . ASP A 1 77 ? -12.771 -3.855 9.441 1.00 94.56 77 ASP A CA 1
ATOM 636 C C . ASP A 1 77 ? -12.143 -3.662 8.054 1.00 94.56 77 ASP A C 1
ATOM 638 O O . ASP A 1 77 ? -11.310 -2.782 7.832 1.00 94.56 77 ASP A O 1
ATOM 642 N N . HIS A 1 78 ? -12.546 -4.510 7.110 1.00 91.00 78 HIS A N 1
ATOM 643 C CA . HIS A 1 78 ? -12.097 -4.432 5.717 1.00 91.00 78 HIS A CA 1
ATOM 644 C C . HIS A 1 78 ? -12.848 -3.372 4.893 1.00 91.00 78 HIS A C 1
ATOM 646 O O . HIS A 1 78 ? -12.328 -2.898 3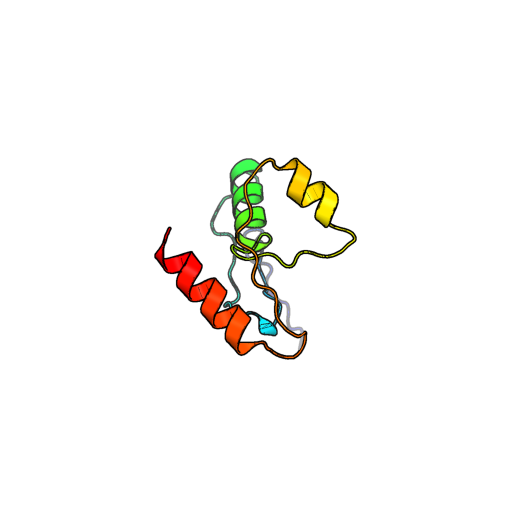.882 1.00 91.00 78 HIS A O 1
ATOM 652 N N . GLU A 1 79 ? -14.056 -2.974 5.305 1.00 94.88 79 GLU A N 1
ATOM 653 C CA . GLU A 1 79 ? -14.865 -1.994 4.569 1.00 94.88 79 GLU A CA 1
ATOM 654 C C . GLU A 1 79 ? -14.252 -0.592 4.640 1.00 94.88 79 GLU A C 1
ATOM 656 O O . GLU A 1 79 ? -14.164 0.096 3.617 1.00 94.88 79 GLU A O 1
ATOM 661 N N . SER A 1 80 ? -13.762 -0.187 5.817 1.00 95.44 80 SER A N 1
ATOM 662 C CA . SER A 1 80 ? -13.083 1.101 5.988 1.00 95.44 80 SER A CA 1
ATOM 663 C C . SER A 1 80 ? -11.807 1.203 5.153 1.00 95.44 80 SER A C 1
ATOM 665 O O . SER A 1 80 ? -11.527 2.272 4.611 1.00 95.44 80 SER A O 1
ATOM 667 N N . VAL A 1 81 ? -11.062 0.101 4.994 1.00 92.88 81 VAL A N 1
ATOM 668 C CA . VAL A 1 81 ? -9.843 0.056 4.166 1.00 92.88 81 VAL A CA 1
ATOM 669 C C . VAL A 1 81 ? -10.178 0.308 2.697 1.00 92.88 81 VAL A C 1
ATOM 671 O O . VAL A 1 8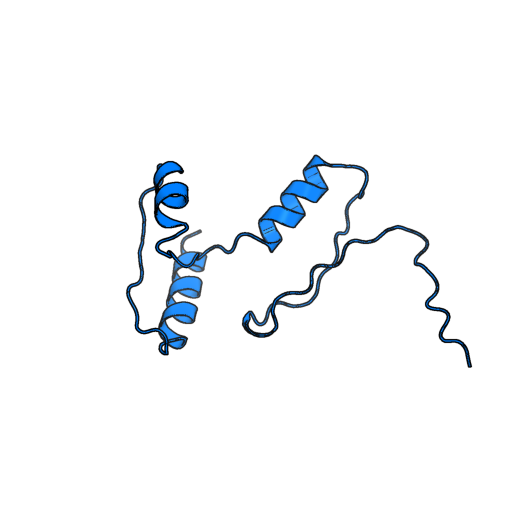1 ? -9.582 1.189 2.078 1.00 92.88 81 VAL A O 1
ATOM 674 N N . VAL A 1 82 ? -11.185 -0.391 2.161 1.00 91.12 82 VAL A N 1
ATOM 675 C CA . VAL A 1 82 ? -11.638 -0.213 0.770 1.00 91.12 82 VAL A CA 1
ATOM 676 C C . VAL A 1 82 ? -12.147 1.209 0.531 1.00 91.12 82 VAL A C 1
ATOM 678 O O . VAL A 1 82 ? -11.858 1.814 -0.504 1.00 91.12 82 VAL A O 1
ATOM 681 N N . LEU A 1 83 ? -12.903 1.770 1.481 1.00 94.62 83 LEU A N 1
ATOM 682 C CA . LEU A 1 83 ? -13.372 3.151 1.385 1.00 94.62 83 LEU A CA 1
ATOM 683 C C . LEU A 1 83 ? -12.200 4.135 1.392 1.00 94.62 83 LEU A C 1
ATOM 685 O O . LEU A 1 83 ? -12.165 5.036 0.557 1.00 94.62 83 LEU A O 1
ATOM 689 N N . PHE A 1 84 ? -11.248 3.961 2.305 1.00 94.88 84 PHE A N 1
ATOM 690 C CA . PHE A 1 84 ? -10.084 4.830 2.425 1.00 94.88 84 PHE A CA 1
ATOM 691 C C . PHE A 1 84 ? -9.240 4.820 1.151 1.00 94.88 84 PHE A C 1
ATOM 693 O O . PHE A 1 84 ? -8.972 5.886 0.601 1.00 94.88 84 PHE A O 1
ATOM 700 N N . GLU A 1 85 ? -8.918 3.640 0.619 1.00 91.50 85 GLU A N 1
ATOM 701 C CA . GLU A 1 85 ? -8.193 3.503 -0.647 1.00 91.50 85 GLU A CA 1
ATOM 702 C C . GLU A 1 85 ? -8.927 4.198 -1.800 1.00 91.50 85 GLU A C 1
ATOM 704 O O . GLU A 1 85 ? -8.326 4.968 -2.553 1.00 91.50 85 GLU A O 1
ATOM 709 N N . ARG A 1 86 ? -10.251 4.022 -1.888 1.00 92.19 86 ARG A N 1
ATOM 710 C CA . ARG A 1 86 ? -11.074 4.680 -2.909 1.00 92.19 86 ARG A CA 1
ATOM 711 C C . ARG A 1 86 ? -11.076 6.201 -2.775 1.00 92.19 86 ARG A C 1
ATOM 713 O O . ARG A 1 86 ? -11.048 6.891 -3.791 1.00 92.19 86 ARG A O 1
ATOM 720 N N . GLU A 1 87 ? -11.194 6.740 -1.565 1.00 94.88 87 GLU A N 1
ATOM 721 C CA . GLU A 1 87 ? -11.228 8.193 -1.371 1.00 94.88 87 GLU A CA 1
ATOM 722 C C . GLU A 1 87 ? -9.849 8.829 -1.592 1.00 94.88 87 GLU A C 1
ATOM 724 O O . GLU A 1 87 ? -9.786 9.902 -2.189 1.00 94.88 87 GLU A O 1
ATOM 729 N N . VAL A 1 88 ? -8.757 8.157 -1.208 1.00 92.62 88 VAL A N 1
ATOM 730 C CA . VAL A 1 88 ? -7.384 8.602 -1.510 1.00 92.62 88 VAL A CA 1
ATOM 731 C C . VAL A 1 88 ? -7.146 8.625 -3.021 1.00 92.62 88 VAL A C 1
ATOM 733 O O . VAL A 1 88 ? -6.668 9.630 -3.543 1.00 92.62 88 VAL A O 1
ATOM 736 N N . ALA A 1 89 ? -7.561 7.580 -3.745 1.00 89.69 89 ALA A N 1
ATOM 737 C CA . ALA A 1 89 ? -7.412 7.502 -5.199 1.00 89.69 89 ALA A CA 1
ATOM 738 C C . ALA A 1 89 ? -8.142 8.622 -5.967 1.00 89.69 89 ALA A C 1
ATOM 740 O O . ALA A 1 89 ? -7.756 8.935 -7.086 1.00 89.69 89 ALA A O 1
ATOM 741 N N . LYS A 1 90 ? -9.185 9.243 -5.395 1.00 93.00 90 LYS A N 1
ATOM 742 C CA . LYS A 1 90 ? -9.890 10.380 -6.022 1.00 93.00 90 LYS A CA 1
ATOM 743 C C . LYS A 1 90 ? -9.143 11.711 -5.915 1.00 93.00 90 LYS A C 1
ATOM 745 O O . LYS A 1 90 ? -9.542 12.663 -6.580 1.00 93.00 90 LYS A O 1
ATOM 750 N N . GLN A 1 91 ? -8.164 11.816 -5.020 1.00 87.19 91 GLN A N 1
ATOM 751 C CA . GLN A 1 91 ? -7.430 13.059 -4.750 1.00 87.19 91 GLN A CA 1
ATOM 752 C C . GLN A 1 91 ? -6.096 13.139 -5.512 1.00 87.19 91 GLN A C 1
ATOM 754 O O . GLN A 1 91 ? -5.350 14.100 -5.321 1.00 87.19 91 GLN A O 1
ATOM 759 N N . LEU A 1 92 ? -5.802 12.137 -6.347 1.00 76.69 92 LEU A N 1
ATOM 760 C CA . LEU A 1 92 ? -4.621 12.031 -7.206 1.00 76.69 92 LEU A CA 1
ATOM 761 C C . LEU A 1 92 ? -5.024 12.174 -8.676 1.00 76.69 92 LEU A C 1
ATOM 763 O O . LEU A 1 92 ? -4.241 12.797 -9.424 1.00 76.69 92 LEU A O 1
#

Foldseek 3Di:
DDPPPDDPPDDKAKDDDDVVVPDDIDIDPDDPVPVVSVVVVVCPRPPAPDDDDDPVCPVVVVVVVDDDDDDDDDPPPPVVVVVVSVVSVVVD